Protein AF-A0A8S2S0X1-F1 (afdb_monomer)

pLDDT: mean 73.56, std 21.34, range [35.31, 95.69]

Solvent-accessible surface area (backbone atoms only — not comparable to full-atom values): 6949 Å² total; per-residue (Å²): 121,72,65,62,57,53,51,51,52,52,53,41,51,53,32,49,55,52,33,57,49,34,53,48,50,45,53,49,53,54,52,55,49,53,56,51,49,54,54,48,53,53,35,42,76,67,70,76,39,54,71,69,59,48,52,54,50,52,49,52,50,52,53,48,52,52,62,70,35,48,65,39,55,53,47,38,56,53,28,52,53,50,42,52,52,51,58,70,71,45,75,90,78,74,86,76,96,67,80,88,70,84,59,71,71,66,66,62,55,62,73,72,68,78,84,86,80,136

Sequence (118 aa):
VRQTSLLNNRQYISAKEGLEFAETAIRTTKSSYASQLNKLDNSFSTNKLSQEDYDKQTFRLKHQLEIDCAPWDLYVKKLSRLIEQYSSKSEPQQNNKRTFNQSSSMKKLRKYQVCIAY

Secondary structure (DSSP, 8-state):
-HHHHHHHHHHHHHHHHHHHHHHHHHHHHHHHHHHHHHHHHHHHHTTSS-HHHHHHHHHHHHHHHHHHHHHHHHHHHHHHHHHHHHHHHS-------------THHHHHGGG--S---

Organism: NCBI:txid392030

Nearest PDB structures (foldseek):
  4r61-assembly1_A  TM=5.905E-01  e=1.842E+00  Human immunodeficiency virus 1
  7ung-assembly1_B9  TM=5.412E-01  e=6.399E+00  Homo sapiens

Radius of gyration: 21.14 Å; Cα contacts (8 Å, |Δi|>4): 45; chains: 1; bounding box: 42×29×59 Å

Foldseek 3Di:
DVVVLVVLVVLLVVLVVLLVVLVVQLVVLVVVLVVVLVVLVVCVVVVVDDPVRSVVVNVVSVVVSCVSSVVSVVSNVVSVVSNVVSVVPDDPPDDDPDDDPPPPPVVVVVVVPPDPDD

Mean predicted aligned error: 12.74 Å

Structure (mmCIF, N/CA/C/O backbone):
data_AF-A0A8S2S0X1-F1
#
_entry.id   AF-A0A8S2S0X1-F1
#
loop_
_atom_site.group_PDB
_atom_site.id
_atom_site.type_symbol
_atom_site.label_atom_id
_atom_site.label_alt_id
_atom_site.label_comp_id
_atom_site.label_asym_id
_atom_site.label_entity_id
_atom_site.label_seq_id
_atom_site.pdbx_PDB_ins_code
_atom_site.Cartn_x
_atom_site.Cartn_y
_atom_site.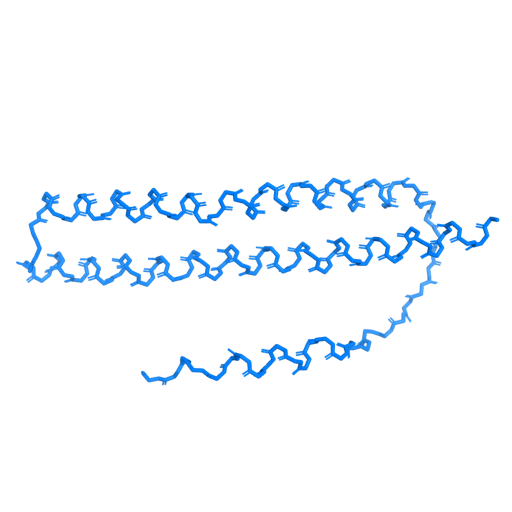Cartn_z
_atom_site.occupancy
_atom_site.B_iso_or_equiv
_atom_site.auth_seq_id
_atom_site.auth_comp_id
_atom_site.auth_asym_id
_atom_site.auth_atom_id
_atom_site.pdbx_PDB_model_num
ATOM 1 N N . VAL A 1 1 ? 25.782 -0.100 -34.803 1.00 50.81 1 VAL A N 1
ATOM 2 C CA . VAL A 1 1 ? 24.355 -0.521 -34.795 1.00 50.81 1 VAL A CA 1
ATOM 3 C C . VAL A 1 1 ? 24.042 -1.667 -33.812 1.00 50.81 1 VAL A C 1
ATOM 5 O O . VAL A 1 1 ? 22.993 -1.624 -33.194 1.00 50.81 1 VAL A O 1
ATOM 8 N N . ARG A 1 2 ? 24.922 -2.661 -33.571 1.00 48.84 2 ARG A N 1
ATOM 9 C CA . ARG A 1 2 ? 24.652 -3.764 -32.604 1.00 48.84 2 ARG A CA 1
ATOM 10 C C . ARG A 1 2 ? 24.781 -3.412 -31.106 1.00 48.84 2 ARG A C 1
ATOM 12 O O . ARG A 1 2 ? 24.189 -4.087 -30.276 1.00 48.84 2 ARG A O 1
ATOM 19 N N . GLN A 1 3 ? 25.550 -2.384 -30.736 1.00 50.16 3 GLN A N 1
ATOM 20 C CA . GLN A 1 3 ? 25.721 -2.000 -29.322 1.00 50.16 3 GLN A CA 1
ATOM 21 C C . GLN A 1 3 ? 24.484 -1.298 -28.739 1.00 50.16 3 GLN A C 1
ATOM 23 O O . GLN A 1 3 ? 24.148 -1.516 -27.578 1.00 50.16 3 GLN A O 1
ATOM 28 N N . THR A 1 4 ? 23.772 -0.512 -29.549 1.00 54.56 4 THR A N 1
ATOM 29 C CA . THR A 1 4 ? 22.565 0.213 -29.130 1.00 54.56 4 THR A CA 1
ATOM 30 C C . THR A 1 4 ? 21.388 -0.728 -28.861 1.00 54.56 4 THR A C 1
ATOM 32 O O . THR A 1 4 ? 20.664 -0.526 -27.892 1.00 54.56 4 THR A O 1
ATOM 35 N N . SER A 1 5 ? 21.231 -1.809 -29.635 1.00 59.38 5 SER A N 1
ATOM 36 C CA . SER A 1 5 ? 20.171 -2.801 -29.397 1.00 59.38 5 SER A CA 1
ATOM 37 C C . SER A 1 5 ? 20.385 -3.613 -28.112 1.00 59.38 5 SER A C 1
ATOM 39 O O . SER A 1 5 ? 19.427 -3.896 -27.395 1.00 59.38 5 SER A O 1
ATOM 41 N N . LEU A 1 6 ? 21.636 -3.943 -27.768 1.00 58.44 6 LEU A N 1
ATOM 42 C CA . LEU A 1 6 ? 21.974 -4.648 -26.525 1.00 58.44 6 LEU A CA 1
ATOM 43 C C . LEU A 1 6 ? 21.785 -3.776 -25.277 1.00 58.44 6 LEU A C 1
ATOM 45 O O . LEU A 1 6 ? 21.319 -4.275 -24.251 1.00 58.44 6 LEU A O 1
ATOM 49 N N . LEU A 1 7 ? 22.120 -2.485 -25.363 1.00 59.00 7 LEU A N 1
ATOM 50 C CA . LEU A 1 7 ? 21.872 -1.512 -24.294 1.00 59.00 7 LEU A CA 1
ATOM 51 C C . LEU A 1 7 ? 20.369 -1.344 -24.032 1.00 59.00 7 LEU A C 1
ATOM 53 O O . LEU A 1 7 ? 19.946 -1.463 -22.883 1.00 59.00 7 LEU A O 1
ATOM 57 N N . ASN A 1 8 ? 19.563 -1.199 -25.090 1.00 65.88 8 ASN A N 1
ATOM 58 C CA . ASN A 1 8 ? 18.105 -1.098 -24.980 1.00 65.88 8 ASN A CA 1
ATOM 59 C C . ASN A 1 8 ? 17.481 -2.363 -24.367 1.00 65.88 8 ASN A C 1
ATOM 61 O O . ASN A 1 8 ? 16.611 -2.267 -23.505 1.00 65.88 8 ASN A O 1
ATOM 65 N N . ASN A 1 9 ? 17.962 -3.554 -24.744 1.00 71.31 9 ASN A N 1
ATOM 66 C CA . ASN A 1 9 ? 17.476 -4.811 -24.167 1.00 71.31 9 ASN A CA 1
ATOM 67 C C . ASN A 1 9 ? 17.806 -4.943 -22.673 1.00 71.31 9 ASN A C 1
ATOM 69 O O . ASN A 1 9 ? 16.969 -5.398 -21.896 1.00 71.31 9 ASN A O 1
ATOM 73 N N . ARG A 1 10 ? 19.005 -4.525 -22.244 1.00 72.56 10 ARG A N 1
ATOM 74 C CA . ARG A 1 10 ? 19.362 -4.517 -20.815 1.00 72.56 10 ARG A CA 1
ATOM 75 C C . ARG A 1 10 ? 18.496 -3.538 -20.025 1.00 72.56 10 ARG A C 1
ATOM 77 O O . ARG A 1 10 ? 17.997 -3.904 -18.969 1.00 72.56 10 ARG A O 1
ATOM 84 N N . GLN A 1 11 ? 18.275 -2.335 -20.553 1.00 76.06 11 GLN A N 1
ATOM 85 C CA . GLN A 1 11 ? 17.422 -1.327 -19.914 1.00 76.06 11 GLN A CA 1
ATOM 86 C C . GLN A 1 11 ? 15.960 -1.783 -19.814 1.00 76.06 11 GLN A C 1
ATOM 88 O O . GLN A 1 11 ? 15.330 -1.568 -18.781 1.00 76.06 11 GLN A O 1
ATOM 93 N N . TYR A 1 12 ? 15.441 -2.467 -20.837 1.00 74.75 12 TYR A N 1
ATOM 94 C CA . TYR A 1 12 ? 14.105 -3.066 -20.818 1.00 74.75 12 TYR A CA 1
ATOM 95 C C . TYR A 1 12 ? 13.956 -4.142 -19.734 1.00 74.75 12 TYR A C 1
ATOM 97 O O . TYR A 1 12 ? 12.985 -4.122 -18.979 1.00 74.75 12 TYR A O 1
ATOM 105 N N . ILE A 1 13 ? 14.926 -5.059 -19.627 1.00 76.88 13 ILE A N 1
ATOM 106 C CA . ILE A 1 13 ? 14.919 -6.112 -18.600 1.00 76.88 13 IL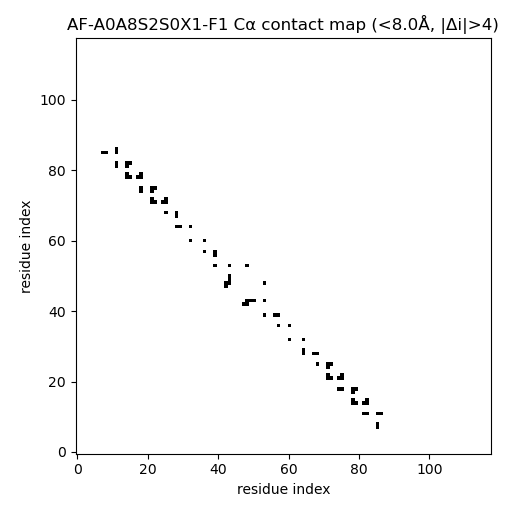E A CA 1
ATOM 107 C C . ILE A 1 13 ? 14.985 -5.489 -17.202 1.00 76.88 13 ILE A C 1
ATOM 109 O O . ILE A 1 13 ? 14.149 -5.805 -16.362 1.00 76.88 13 ILE A O 1
ATOM 113 N N . SER A 1 14 ? 15.902 -4.546 -16.970 1.00 82.12 14 SER A N 1
ATOM 114 C CA . SER A 1 14 ? 16.009 -3.864 -15.675 1.00 82.12 14 SER A CA 1
ATOM 115 C C . SER A 1 14 ? 14.748 -3.072 -15.316 1.00 82.12 14 SER A C 1
ATOM 117 O O . SER A 1 14 ? 14.366 -3.031 -14.149 1.00 82.12 14 SER A O 1
ATOM 119 N N . ALA A 1 15 ? 14.066 -2.471 -16.298 1.00 76.81 15 ALA A N 1
ATOM 120 C CA . ALA A 1 15 ? 12.800 -1.784 -16.057 1.00 76.81 15 ALA A CA 1
ATOM 121 C C . ALA A 1 15 ? 11.675 -2.758 -15.666 1.00 76.81 15 ALA A C 1
ATOM 123 O O . ALA A 1 15 ? 10.884 -2.437 -14.782 1.00 76.81 15 ALA A O 1
ATOM 124 N N . LYS A 1 16 ? 11.625 -3.952 -16.272 1.00 83.38 16 LYS A N 1
ATOM 125 C CA . LYS A 1 16 ? 10.685 -5.015 -15.882 1.00 83.38 16 LYS A CA 1
ATOM 126 C C . LYS A 1 16 ? 10.945 -5.542 -14.475 1.00 83.38 16 LYS A C 1
ATOM 128 O O . LYS A 1 16 ? 10.014 -5.616 -13.683 1.00 83.38 16 LYS A O 1
ATOM 133 N N . GLU A 1 17 ? 12.197 -5.847 -14.148 1.00 85.50 17 GLU A N 1
ATOM 134 C CA . GLU A 1 17 ? 12.572 -6.308 -12.805 1.00 85.50 17 GLU A CA 1
ATOM 135 C C . GLU A 1 17 ? 12.234 -5.251 -11.739 1.00 85.50 17 GLU A C 1
ATOM 137 O O . GLU A 1 17 ? 11.699 -5.575 -10.678 1.00 85.50 17 GLU A O 1
ATOM 142 N N . GLY A 1 18 ? 12.483 -3.970 -12.035 1.00 81.44 18 GLY A N 1
ATOM 143 C CA . GLY A 1 18 ? 12.090 -2.866 -11.160 1.00 81.44 18 GLY A CA 1
ATOM 144 C C . GLY A 1 18 ? 10.573 -2.743 -10.982 1.00 81.44 18 GLY A C 1
ATOM 145 O O . GLY A 1 18 ? 10.118 -2.389 -9.893 1.00 81.44 18 GLY A O 1
ATOM 146 N N . LEU A 1 19 ? 9.790 -3.048 -12.025 1.00 85.12 19 LEU A N 1
ATOM 147 C CA . LEU A 1 19 ? 8.329 -2.971 -11.994 1.00 85.12 19 LEU A CA 1
ATOM 148 C C . LEU A 1 19 ? 7.763 -4.066 -11.087 1.00 85.12 19 LEU A C 1
ATOM 150 O O . LEU A 1 19 ? 7.015 -3.760 -10.162 1.00 85.12 19 LEU A O 1
ATOM 154 N N . GLU A 1 20 ? 8.198 -5.312 -11.285 1.00 89.00 20 GLU A N 1
ATOM 155 C CA . GLU A 1 20 ? 7.802 -6.454 -10.448 1.00 89.00 20 GLU A CA 1
ATOM 156 C C . GLU A 1 20 ? 8.161 -6.233 -8.970 1.00 89.00 20 GLU A C 1
ATOM 158 O O . GLU A 1 20 ? 7.394 -6.574 -8.061 1.00 89.00 20 GLU A O 1
ATOM 163 N N . PHE A 1 21 ? 9.324 -5.625 -8.713 1.00 90.12 21 PHE A N 1
ATOM 164 C CA . PHE A 1 21 ? 9.744 -5.265 -7.363 1.00 90.12 21 PHE A CA 1
ATOM 165 C C . PHE A 1 21 ? 8.815 -4.220 -6.733 1.00 90.12 21 PHE A C 1
ATOM 167 O O . PHE A 1 21 ? 8.359 -4.405 -5.604 1.00 90.12 21 PHE A O 1
ATOM 174 N N . ALA A 1 22 ? 8.498 -3.148 -7.461 1.00 85.00 22 ALA A N 1
ATOM 175 C CA . ALA A 1 22 ? 7.624 -2.084 -6.975 1.00 85.00 22 ALA A CA 1
ATOM 176 C C . ALA A 1 22 ? 6.200 -2.587 -6.691 1.00 85.00 22 ALA A C 1
ATOM 178 O O . ALA A 1 22 ? 5.629 -2.288 -5.642 1.00 85.00 22 ALA A O 1
ATOM 179 N N . GLU A 1 23 ? 5.648 -3.415 -7.579 1.00 88.00 23 GLU A N 1
ATOM 180 C CA . GLU A 1 23 ? 4.348 -4.062 -7.382 1.00 88.00 23 GLU A CA 1
ATOM 181 C C . GLU A 1 23 ? 4.351 -4.978 -6.152 1.00 88.00 23 GLU A C 1
ATOM 183 O O . GLU A 1 23 ? 3.403 -4.984 -5.362 1.00 88.00 23 GLU A O 1
ATOM 188 N N . THR A 1 24 ? 5.444 -5.718 -5.942 1.00 92.25 24 THR A N 1
ATOM 189 C CA . THR A 1 24 ? 5.616 -6.565 -4.756 1.00 92.25 24 THR A CA 1
ATOM 190 C C . THR A 1 24 ? 5.689 -5.737 -3.475 1.00 92.25 24 THR A C 1
ATOM 192 O O . THR A 1 24 ? 5.076 -6.122 -2.474 1.00 92.25 24 THR A O 1
ATOM 195 N N . ALA A 1 25 ? 6.385 -4.598 -3.495 1.00 87.50 25 ALA A N 1
ATOM 196 C CA . ALA A 1 25 ? 6.444 -3.676 -2.365 1.00 87.50 25 ALA A CA 1
ATOM 197 C C . ALA A 1 25 ? 5.040 -3.156 -2.015 1.00 87.50 25 ALA A C 1
ATOM 199 O O . ALA A 1 25 ? 4.595 -3.333 -0.883 1.00 87.50 25 ALA A O 1
ATOM 200 N N . ILE A 1 26 ? 4.289 -2.650 -3.002 1.00 85.75 26 ILE A N 1
ATOM 201 C CA . ILE A 1 26 ? 2.904 -2.180 -2.816 1.00 85.75 26 ILE A CA 1
ATOM 202 C C . ILE A 1 26 ? 2.018 -3.286 -2.238 1.00 85.75 26 ILE A C 1
ATOM 204 O O . ILE A 1 26 ? 1.290 -3.059 -1.269 1.00 85.75 26 ILE A O 1
ATOM 208 N N . ARG A 1 27 ? 2.076 -4.496 -2.808 1.00 90.94 27 ARG A N 1
ATOM 209 C CA . ARG A 1 27 ? 1.279 -5.639 -2.338 1.00 90.94 27 ARG A CA 1
ATOM 210 C C . ARG A 1 27 ? 1.588 -5.977 -0.882 1.00 90.94 27 ARG A C 1
ATOM 212 O O . ARG A 1 27 ? 0.671 -6.224 -0.103 1.00 90.94 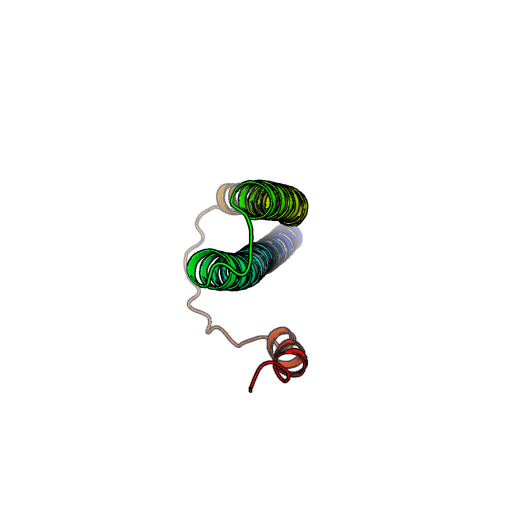27 ARG A O 1
ATOM 219 N N . THR A 1 28 ? 2.866 -5.978 -0.515 1.00 91.38 28 THR A N 1
ATOM 220 C CA . THR A 1 28 ? 3.312 -6.296 0.848 1.00 91.38 28 THR A CA 1
ATOM 221 C C . THR A 1 28 ? 2.838 -5.236 1.839 1.00 91.38 28 THR A C 1
ATOM 223 O O . THR A 1 28 ? 2.262 -5.583 2.870 1.00 91.38 28 THR A O 1
ATOM 226 N N . THR A 1 29 ? 2.980 -3.952 1.499 1.00 87.06 29 THR A N 1
ATOM 227 C CA . THR A 1 29 ? 2.485 -2.840 2.322 1.00 87.06 29 THR A CA 1
ATOM 228 C C . THR A 1 29 ? 0.972 -2.936 2.532 1.00 87.06 29 THR A C 1
ATOM 230 O O . THR A 1 29 ? 0.507 -2.911 3.672 1.00 87.06 29 THR A O 1
ATOM 233 N N . LYS A 1 30 ? 0.197 -3.159 1.459 1.00 88.31 30 LYS A N 1
ATOM 234 C CA . LYS A 1 30 ? -1.263 -3.354 1.538 1.00 88.31 30 LYS A CA 1
ATOM 235 C C . LYS A 1 30 ? -1.651 -4.554 2.408 1.00 88.31 30 LYS A C 1
ATOM 237 O O . LYS A 1 30 ? -2.604 -4.469 3.176 1.00 88.31 30 LYS A O 1
ATOM 242 N N . SER A 1 31 ? -0.907 -5.657 2.329 1.00 92.62 31 SER A N 1
ATOM 243 C CA . SER A 1 31 ? -1.163 -6.847 3.153 1.00 92.62 31 SER A CA 1
ATOM 244 C C . SER A 1 31 ? -0.871 -6.616 4.640 1.00 92.62 31 SER A C 1
ATOM 246 O O . SER A 1 31 ? -1.612 -7.109 5.495 1.00 92.62 31 SER A O 1
ATOM 248 N N . SER A 1 32 ? 0.193 -5.872 4.958 1.00 91.19 32 SER A N 1
ATOM 249 C CA . SER A 1 32 ? 0.507 -5.476 6.336 1.00 91.19 32 SER A CA 1
ATOM 250 C C . SER A 1 32 ? -0.598 -4.586 6.906 1.00 91.19 32 SER A C 1
ATOM 252 O O . SER A 1 32 ? -1.093 -4.831 8.006 1.00 91.19 32 SER A O 1
ATOM 254 N N . TYR A 1 33 ? -1.055 -3.613 6.117 1.00 89.62 33 TYR A N 1
ATOM 255 C CA . TYR A 1 33 ? -2.177 -2.749 6.468 1.00 89.62 33 TYR A CA 1
ATOM 256 C C . TYR A 1 33 ? -3.463 -3.539 6.737 1.00 89.62 33 TYR A C 1
ATOM 258 O O . TYR A 1 33 ? -4.087 -3.355 7.778 1.00 89.62 33 TYR A O 1
ATOM 266 N N . ALA A 1 34 ? -3.839 -4.461 5.844 1.00 92.38 34 ALA A N 1
ATOM 267 C CA . ALA A 1 34 ? -5.044 -5.274 6.013 1.00 92.38 34 ALA A CA 1
ATOM 268 C C . ALA A 1 34 ? -5.005 -6.086 7.319 1.00 92.38 34 ALA A C 1
ATOM 270 O O . ALA A 1 34 ? -6.000 -6.182 8.033 1.00 92.38 34 ALA A O 1
ATOM 271 N N . SER A 1 35 ? -3.829 -6.606 7.683 1.00 93.88 35 SER A N 1
ATOM 272 C CA . SER A 1 35 ? -3.629 -7.290 8.966 1.00 93.88 35 SER A CA 1
ATOM 273 C C . SER A 1 35 ? -3.830 -6.364 10.170 1.00 93.88 35 SER A C 1
ATOM 275 O O . SER A 1 35 ? -4.352 -6.801 11.194 1.00 93.88 35 SER A O 1
ATOM 277 N N . GLN A 1 36 ? -3.410 -5.100 10.077 1.00 92.81 36 GLN A N 1
ATOM 278 C CA . GLN A 1 36 ? -3.608 -4.110 11.141 1.00 92.81 36 GLN A CA 1
ATOM 279 C C . GLN A 1 36 ? -5.079 -3.707 11.266 1.00 92.81 36 GLN A C 1
ATOM 281 O O . GLN A 1 36 ? -5.588 -3.648 12.383 1.00 92.81 36 GLN A O 1
ATOM 286 N N . LEU A 1 37 ? -5.773 -3.522 10.141 1.00 93.56 37 LEU A N 1
ATOM 287 C CA . LEU A 1 37 ? -7.202 -3.220 10.129 1.00 93.56 37 LEU A CA 1
ATOM 288 C C . LEU A 1 37 ? -8.012 -4.355 10.771 1.00 93.56 37 LEU A C 1
ATOM 290 O O . LEU A 1 37 ? -8.757 -4.108 11.708 1.00 93.56 37 LEU A O 1
ATOM 294 N N . ASN A 1 38 ? -7.735 -5.613 10.413 1.00 93.62 38 ASN A N 1
ATOM 295 C CA . ASN A 1 38 ? -8.379 -6.771 11.047 1.00 93.62 38 ASN A CA 1
ATOM 296 C C . ASN A 1 38 ? -8.181 -6.807 12.576 1.00 93.62 38 ASN A C 1
ATOM 298 O O . ASN A 1 38 ? -9.049 -7.269 13.316 1.00 93.62 38 ASN A O 1
ATOM 302 N N . LYS A 1 39 ? -7.030 -6.353 13.089 1.00 93.94 39 LYS A N 1
ATOM 303 C CA . LYS A 1 39 ? -6.794 -6.264 14.543 1.00 93.94 39 LYS A CA 1
ATOM 304 C C . LYS A 1 39 ? -7.629 -5.156 15.190 1.00 93.94 39 LYS A C 1
ATOM 306 O O . LYS A 1 39 ? -8.115 -5.350 16.308 1.00 93.94 39 LYS A O 1
ATOM 311 N N . LEU A 1 40 ? -7.804 -4.025 14.505 1.00 93.31 40 LEU A N 1
ATOM 312 C CA . LEU A 1 40 ? -8.688 -2.949 14.958 1.00 93.31 40 LEU A CA 1
ATOM 313 C C . LEU A 1 40 ? -10.146 -3.395 14.959 1.00 93.31 40 LEU A C 1
ATOM 315 O O . LEU A 1 40 ? -10.805 -3.234 15.982 1.00 93.31 40 LEU A O 1
ATOM 319 N N . ASP A 1 41 ? -10.608 -4.036 13.886 1.00 92.69 41 ASP A N 1
ATOM 320 C CA . ASP A 1 41 ? -11.980 -4.539 13.756 1.00 92.69 41 ASP A CA 1
ATOM 321 C C . ASP A 1 41 ? -12.323 -5.514 14.885 1.00 92.69 41 ASP A C 1
ATOM 323 O O . ASP A 1 41 ? -13.381 -5.419 15.508 1.00 92.69 41 ASP A O 1
ATOM 327 N N . ASN A 1 42 ? -11.394 -6.414 15.219 1.00 94.56 42 ASN A N 1
ATOM 328 C CA . ASN A 1 42 ? -11.542 -7.326 16.353 1.00 94.56 42 ASN A CA 1
ATOM 329 C C . ASN A 1 42 ? -11.592 -6.586 17.701 1.00 94.56 42 ASN A C 1
ATOM 331 O O . ASN A 1 42 ? -12.359 -6.953 18.592 1.00 94.56 42 ASN A O 1
ATOM 335 N N . SER A 1 43 ? -10.781 -5.542 17.876 1.00 93.56 43 SER A N 1
ATOM 336 C CA . SER A 1 43 ? -10.757 -4.751 19.116 1.00 93.56 43 SER A CA 1
ATOM 337 C C . SER A 1 43 ? -12.041 -3.937 19.293 1.00 93.56 43 SER A C 1
ATOM 339 O O . SER A 1 43 ? -12.579 -3.863 20.396 1.00 93.56 43 SER A O 1
ATOM 341 N N . PHE A 1 44 ? -12.568 -3.389 18.199 1.00 92.12 44 PHE A N 1
ATOM 342 C CA . PHE A 1 44 ? -13.848 -2.694 18.172 1.00 92.12 44 PHE A CA 1
ATOM 343 C C . PHE A 1 44 ? -15.016 -3.657 18.428 1.00 92.12 44 PHE A C 1
ATOM 345 O O . PHE A 1 44 ? -15.808 -3.434 19.339 1.00 92.12 44 PHE A O 1
ATOM 352 N N . SER A 1 45 ? -15.048 -4.801 17.736 1.00 91.50 45 SER A N 1
ATOM 353 C CA . SER A 1 45 ? -16.086 -5.833 17.909 1.00 91.50 45 SER A CA 1
ATOM 354 C C . SER A 1 45 ? -16.130 -6.419 19.325 1.00 91.50 45 SER A C 1
ATOM 356 O O . SER A 1 45 ? -17.172 -6.887 19.774 1.00 91.50 45 SER A O 1
ATOM 358 N N . THR A 1 46 ? -15.006 -6.395 20.047 1.00 94.25 46 THR A N 1
ATOM 359 C CA . THR A 1 46 ? -14.915 -6.856 21.444 1.00 94.25 46 THR A CA 1
ATOM 360 C C . THR A 1 46 ? -15.161 -5.743 22.469 1.00 94.25 46 THR A C 1
ATOM 362 O O . THR A 1 46 ? -14.880 -5.942 23.650 1.00 94.25 46 THR A O 1
ATOM 365 N N . ASN A 1 47 ? -15.680 -4.582 22.041 1.00 90.00 47 ASN A N 1
ATOM 366 C CA . ASN A 1 47 ? -15.918 -3.386 22.863 1.00 90.00 47 ASN A CA 1
ATOM 367 C C . ASN A 1 47 ? -14.676 -2.897 23.635 1.00 90.00 47 ASN A C 1
ATOM 369 O O . ASN A 1 47 ? -14.794 -2.191 24.635 1.00 90.00 47 ASN A O 1
ATOM 373 N N . LYS A 1 48 ? -13.466 -3.255 23.181 1.00 89.56 48 LYS A N 1
ATOM 374 C CA . LYS A 1 48 ? -12.197 -2.774 23.758 1.00 89.56 48 LYS A CA 1
ATOM 375 C C . LYS A 1 48 ? -11.791 -1.407 23.217 1.00 89.56 48 LYS A C 1
ATOM 377 O O . LYS A 1 48 ? -10.826 -0.823 23.701 1.00 89.56 48 LYS A O 1
ATOM 382 N N . LEU A 1 49 ? -12.489 -0.931 22.192 1.00 91.00 49 LEU A N 1
ATOM 383 C CA . LEU A 1 49 ? -12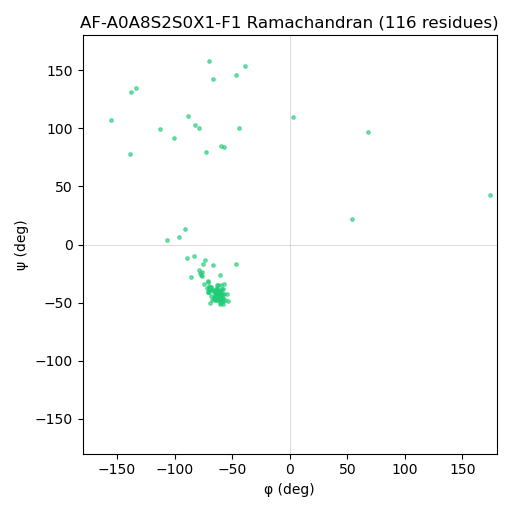.209 0.315 21.507 1.00 91.00 49 LEU A CA 1
ATOM 384 C C . LEU A 1 49 ? -13.511 1.095 21.331 1.00 91.00 49 LEU A C 1
ATOM 386 O O . LEU A 1 49 ? -14.526 0.518 20.944 1.00 91.00 49 LEU A O 1
ATOM 390 N N . SER A 1 50 ? -13.478 2.395 21.614 1.00 95.06 50 SER A N 1
ATOM 391 C CA . SER A 1 50 ? -14.606 3.279 21.325 1.00 95.06 50 SER A CA 1
ATOM 392 C C . SER A 1 50 ? -14.749 3.486 19.810 1.00 95.06 50 SER A C 1
ATOM 394 O O . SER A 1 50 ? -13.779 3.339 19.063 1.00 95.06 50 SER A O 1
ATOM 396 N N . GLN A 1 51 ? -15.945 3.867 19.351 1.00 92.31 51 GLN A N 1
ATOM 397 C CA . GLN A 1 51 ? -16.176 4.237 17.947 1.00 92.31 51 GLN A CA 1
ATOM 398 C C . GLN A 1 51 ? -15.246 5.377 17.507 1.00 92.31 51 GLN A C 1
ATOM 400 O O . GLN A 1 51 ? -14.649 5.320 16.436 1.00 92.31 51 GLN A O 1
ATOM 405 N N . GLU A 1 52 ? -15.070 6.391 18.357 1.00 95.44 52 GLU A N 1
ATOM 406 C CA . GLU A 1 52 ? -14.233 7.548 18.038 1.00 95.44 52 GLU A CA 1
ATOM 407 C C . GLU A 1 52 ? -12.755 7.159 17.870 1.00 95.44 52 GLU A C 1
ATOM 409 O O . GLU A 1 52 ? -12.083 7.613 16.940 1.00 95.44 52 GLU A O 1
ATOM 414 N N . ASP A 1 53 ? -12.242 6.286 18.741 1.00 95.44 53 ASP A N 1
ATOM 415 C CA . ASP A 1 53 ? -10.867 5.792 18.643 1.00 95.44 53 ASP A CA 1
ATOM 416 C C . ASP A 1 53 ? -10.676 4.859 17.446 1.00 95.44 53 ASP A C 1
ATOM 418 O O . ASP A 1 53 ? -9.617 4.884 16.812 1.00 95.44 53 ASP A O 1
ATOM 422 N N . TYR A 1 54 ? -11.692 4.057 17.120 1.00 93.75 54 TYR A N 1
ATOM 423 C CA . TYR A 1 54 ? -11.711 3.217 15.926 1.00 93.75 54 TYR A CA 1
ATOM 424 C C . TYR A 1 54 ? -11.611 4.060 14.650 1.00 93.75 54 TYR A C 1
ATOM 426 O O . TYR A 1 54 ? -10.732 3.817 13.817 1.00 93.75 54 TYR A O 1
ATOM 434 N N . ASP A 1 55 ? -12.435 5.100 14.527 1.00 94.31 55 ASP A N 1
ATOM 435 C CA . ASP A 1 55 ? -12.450 5.980 13.357 1.00 94.31 55 ASP A CA 1
ATOM 436 C C . ASP A 1 55 ? -11.121 6.736 13.211 1.00 94.31 55 ASP A C 1
ATOM 438 O O . ASP A 1 55 ? -10.534 6.785 12.123 1.00 94.31 55 ASP A O 1
ATOM 442 N N . LYS A 1 56 ? -10.575 7.254 14.322 1.00 95.69 56 LYS A N 1
ATOM 443 C CA . LYS A 1 56 ? -9.259 7.915 14.348 1.00 95.69 56 LYS A CA 1
ATOM 444 C C . LYS A 1 56 ? -8.136 6.982 13.900 1.00 95.69 56 LYS A C 1
ATOM 446 O O . LYS A 1 56 ? -7.277 7.393 13.115 1.00 95.69 56 LYS A O 1
ATOM 451 N N . GLN A 1 57 ? -8.103 5.747 14.399 1.00 94.75 57 GLN A N 1
ATOM 452 C CA . GLN A 1 57 ? -7.052 4.789 14.048 1.00 94.75 57 GLN A CA 1
ATOM 453 C C . GLN A 1 57 ? -7.177 4.309 12.603 1.00 94.75 57 GLN A C 1
ATOM 455 O O . GLN A 1 57 ? -6.173 4.271 11.891 1.00 94.75 57 GLN A O 1
ATOM 460 N N . THR A 1 58 ? -8.397 4.049 12.134 1.00 94.00 58 THR A N 1
ATOM 461 C CA . THR A 1 58 ? -8.667 3.672 10.741 1.00 94.00 58 THR A CA 1
ATOM 462 C C . THR A 1 58 ? -8.249 4.779 9.773 1.00 94.00 58 THR A C 1
ATOM 464 O O . THR A 1 58 ? -7.576 4.508 8.774 1.00 94.00 58 THR A O 1
ATOM 467 N N . PHE A 1 59 ? -8.559 6.041 10.095 1.00 94.25 59 PHE A N 1
ATOM 468 C CA . PHE A 1 59 ? -8.122 7.197 9.312 1.00 94.25 59 PHE A CA 1
ATOM 469 C C . PHE A 1 59 ? -6.593 7.297 9.237 1.00 94.25 59 PHE A C 1
ATOM 471 O O . PHE A 1 59 ? -6.033 7.402 8.144 1.00 94.25 59 PHE A O 1
ATOM 478 N N . ARG A 1 60 ? -5.905 7.217 10.386 1.00 93.94 60 ARG A N 1
ATOM 479 C CA . ARG A 1 60 ? -4.434 7.277 10.452 1.00 93.94 60 ARG A CA 1
ATOM 480 C C . ARG A 1 60 ? -3.787 6.171 9.641 1.00 93.94 60 ARG A C 1
ATOM 482 O O . ARG A 1 60 ? -2.869 6.440 8.872 1.00 93.94 60 ARG A O 1
ATOM 489 N N . LEU A 1 61 ? -4.286 4.948 9.792 1.00 93.12 61 LEU A N 1
ATOM 490 C CA . LEU A 1 61 ? -3.810 3.821 9.015 1.00 93.12 61 LEU A CA 1
ATOM 491 C C . LEU A 1 61 ? -3.977 4.117 7.523 1.00 93.12 61 LEU A C 1
ATOM 493 O O . LEU A 1 61 ? -3.036 3.910 6.758 1.00 93.12 61 LEU A O 1
ATOM 497 N N . LYS A 1 62 ? -5.173 4.532 7.075 1.00 91.38 62 LYS A N 1
ATOM 498 C CA . LYS A 1 62 ? -5.448 4.733 5.642 1.00 91.38 62 LYS A CA 1
ATOM 499 C C . LYS A 1 62 ? -4.513 5.787 5.051 1.00 91.38 62 LYS A C 1
ATOM 501 O O . LYS A 1 62 ? -3.932 5.574 3.992 1.00 91.38 62 LYS A O 1
ATOM 506 N N . HIS A 1 63 ? -4.323 6.881 5.779 1.00 91.94 63 HIS A N 1
ATOM 507 C CA . HIS A 1 63 ? -3.403 7.942 5.397 1.00 91.94 63 HIS A CA 1
ATOM 508 C C . HIS A 1 63 ? -1.945 7.453 5.337 1.00 91.94 63 HIS A C 1
ATOM 510 O O . HIS A 1 63 ? -1.219 7.775 4.400 1.00 91.94 63 HIS A O 1
ATOM 516 N N . GLN A 1 64 ? -1.519 6.624 6.296 1.00 92.00 64 GLN A N 1
ATOM 517 C CA . GLN A 1 64 ? -0.187 6.018 6.281 1.00 92.00 64 GLN A CA 1
ATOM 518 C C . GLN A 1 64 ? 0.010 5.115 5.057 1.00 92.00 64 GLN A C 1
ATOM 520 O O . GLN A 1 64 ? 1.042 5.200 4.398 1.00 92.00 64 GLN A O 1
ATOM 525 N N . LEU A 1 65 ? -0.990 4.298 4.709 1.00 91.00 65 LEU A N 1
ATOM 526 C CA . LEU A 1 65 ? -0.938 3.445 3.520 1.00 91.00 65 LEU A CA 1
ATOM 527 C C . LEU A 1 65 ? -0.757 4.267 2.237 1.00 91.00 65 LEU A C 1
ATOM 529 O O . LEU A 1 65 ? 0.029 3.886 1.372 1.00 91.00 65 LEU A O 1
ATOM 533 N N . GLU A 1 66 ? -1.470 5.387 2.112 1.00 88.88 66 GLU A N 1
ATOM 534 C CA . GLU A 1 66 ? -1.334 6.290 0.964 1.00 88.88 66 GLU A CA 1
ATOM 535 C C . GLU A 1 66 ? 0.081 6.881 0.878 1.00 88.88 66 GLU A C 1
ATOM 537 O O . GLU A 1 66 ? 0.681 6.863 -0.199 1.00 88.88 66 GLU A O 1
ATOM 542 N N . ILE A 1 67 ? 0.651 7.323 2.004 1.00 89.94 67 ILE A N 1
ATOM 543 C CA . ILE A 1 67 ? 2.034 7.823 2.070 1.00 89.94 67 ILE A CA 1
ATOM 544 C C . ILE A 1 67 ? 3.036 6.734 1.676 1.00 89.94 67 ILE A C 1
ATOM 546 O O . ILE A 1 67 ? 3.930 6.986 0.868 1.00 89.94 67 ILE A O 1
ATOM 550 N N . ASP A 1 68 ? 2.884 5.525 2.215 1.00 88.94 68 ASP A N 1
ATOM 551 C CA . ASP A 1 68 ? 3.838 4.435 2.007 1.00 88.94 68 ASP A CA 1
ATOM 552 C C . ASP A 1 68 ? 3.788 3.886 0.574 1.00 88.94 68 ASP A C 1
ATOM 554 O O . ASP A 1 68 ? 4.813 3.456 0.039 1.00 88.94 68 ASP A O 1
ATOM 558 N N . CYS A 1 69 ? 2.617 3.898 -0.074 1.00 88.44 69 CYS A N 1
ATOM 559 C CA . CYS A 1 69 ? 2.454 3.429 -1.453 1.00 88.44 69 CYS A CA 1
ATOM 560 C C . CYS A 1 69 ? 2.766 4.495 -2.514 1.00 88.44 69 CYS A C 1
ATOM 562 O O . CYS A 1 69 ? 3.215 4.131 -3.603 1.00 88.44 69 CYS A O 1
ATOM 564 N N . ALA A 1 70 ? 2.603 5.791 -2.222 1.00 87.12 70 ALA A N 1
ATOM 565 C CA . ALA A 1 70 ? 2.752 6.858 -3.217 1.00 87.12 70 ALA A CA 1
ATOM 566 C C . ALA A 1 70 ? 4.101 6.858 -3.979 1.00 87.12 70 ALA A C 1
ATOM 568 O O . ALA A 1 70 ? 4.086 7.011 -5.209 1.00 87.12 70 ALA A O 1
ATOM 569 N N . PRO A 1 71 ? 5.271 6.649 -3.337 1.00 87.38 71 PRO A N 1
ATOM 570 C CA . PRO A 1 71 ? 6.547 6.573 -4.048 1.00 87.38 71 PRO A CA 1
ATOM 571 C C . PRO A 1 71 ? 6.604 5.399 -5.029 1.00 87.38 71 PRO A C 1
ATOM 573 O O . PRO A 1 71 ? 7.114 5.542 -6.143 1.00 87.38 71 PRO A O 1
ATOM 576 N N . TRP A 1 72 ? 6.049 4.249 -4.636 1.00 85.69 72 TRP A N 1
ATOM 577 C CA . TRP A 1 72 ? 6.016 3.050 -5.466 1.00 85.69 72 TRP A CA 1
ATOM 578 C C . TRP A 1 72 ? 5.052 3.205 -6.637 1.00 85.69 72 TRP A C 1
ATOM 580 O O . TRP A 1 72 ? 5.418 2.857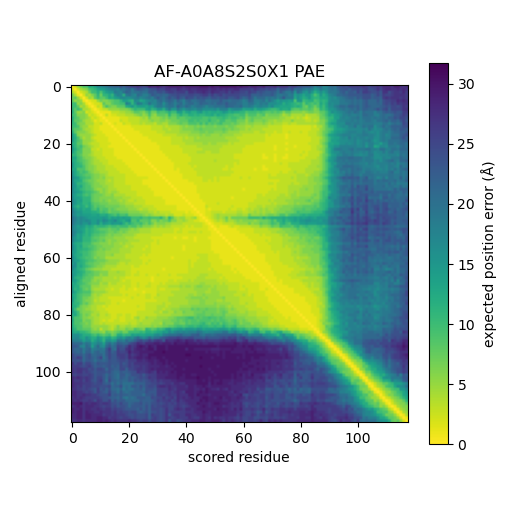 -7.753 1.00 85.69 72 TRP A O 1
ATOM 590 N N . ASP A 1 73 ? 3.880 3.809 -6.431 1.00 82.56 73 ASP A N 1
ATOM 591 C CA . ASP A 1 73 ? 2.923 4.086 -7.508 1.00 82.56 73 ASP A CA 1
ATOM 592 C C . ASP A 1 73 ? 3.515 5.032 -8.567 1.00 82.56 73 ASP A C 1
ATOM 594 O O . ASP A 1 73 ? 3.347 4.835 -9.776 1.00 82.56 73 ASP A O 1
ATOM 598 N N . LEU A 1 74 ? 4.265 6.053 -8.136 1.00 85.69 74 LEU A N 1
ATOM 599 C CA . LEU A 1 74 ? 5.012 6.930 -9.045 1.00 85.69 74 LEU A CA 1
ATOM 600 C C . LEU A 1 74 ? 6.107 6.168 -9.798 1.00 85.69 74 LEU A C 1
ATOM 602 O O . LEU A 1 74 ? 6.321 6.408 -10.991 1.00 85.69 74 LEU A O 1
ATOM 606 N N . TYR A 1 75 ? 6.801 5.258 -9.118 1.00 84.50 75 TYR A N 1
ATOM 607 C CA . TYR A 1 75 ? 7.859 4.451 -9.713 1.00 84.50 75 TYR A CA 1
ATOM 608 C C . TYR A 1 75 ? 7.309 3.452 -10.744 1.00 84.50 75 TYR A C 1
ATOM 610 O O . TYR A 1 75 ? 7.805 3.416 -11.870 1.00 84.50 75 TYR A O 1
ATOM 618 N N . VAL A 1 76 ? 6.211 2.758 -10.429 1.00 85.75 76 VAL A N 1
ATOM 619 C CA . VAL A 1 76 ? 5.451 1.884 -11.343 1.00 85.7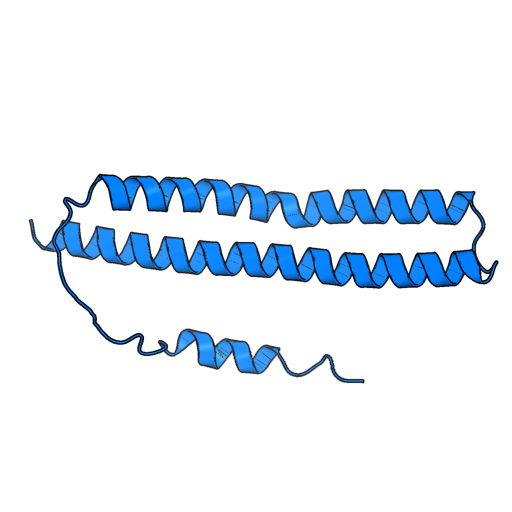5 76 VAL A CA 1
ATOM 620 C C . VAL A 1 76 ? 5.051 2.638 -12.610 1.00 85.75 76 VAL A C 1
ATOM 622 O O . VAL A 1 76 ? 5.314 2.167 -13.719 1.00 85.75 76 VAL A O 1
ATOM 625 N N . LYS A 1 77 ? 4.487 3.848 -12.479 1.00 85.25 77 LYS A N 1
ATOM 626 C CA . LYS A 1 77 ? 4.112 4.686 -13.634 1.00 85.25 77 LYS A CA 1
ATOM 627 C C . LYS A 1 77 ? 5.315 5.035 -14.512 1.00 85.25 77 LYS A C 1
ATOM 629 O O . LYS A 1 77 ? 5.211 4.990 -15.738 1.00 85.25 77 LYS A O 1
ATOM 634 N N . LYS A 1 78 ? 6.458 5.384 -13.910 1.00 85.94 78 LYS A N 1
ATOM 635 C CA . LYS A 1 78 ? 7.691 5.700 -14.653 1.00 85.94 78 LYS A CA 1
ATOM 636 C C . LYS A 1 78 ? 8.235 4.476 -15.389 1.00 85.94 78 LYS A C 1
ATOM 638 O O . LYS A 1 78 ? 8.561 4.582 -16.569 1.00 85.94 78 LYS A O 1
ATOM 643 N N . LEU A 1 79 ? 8.305 3.328 -14.719 1.00 81.56 79 LEU A N 1
ATOM 644 C CA . LEU A 1 79 ? 8.809 2.091 -15.312 1.00 81.56 79 LEU A CA 1
ATOM 645 C C . LEU A 1 79 ? 7.900 1.569 -16.424 1.00 81.56 79 LEU A C 1
ATOM 647 O O . LEU A 1 79 ? 8.404 1.192 -17.477 1.00 81.56 79 LEU A O 1
ATOM 651 N N . SER A 1 80 ? 6.581 1.642 -16.245 1.00 82.81 80 SER A N 1
ATOM 652 C CA . SER A 1 80 ? 5.610 1.253 -17.276 1.00 82.81 80 SER A CA 1
ATOM 653 C C . SER A 1 80 ? 5.811 2.055 -18.566 1.00 82.81 80 SER A C 1
ATOM 655 O O . SER A 1 80 ? 5.917 1.475 -19.644 1.00 82.81 80 SER A O 1
ATOM 657 N N . ARG A 1 81 ? 5.986 3.381 -18.454 1.00 83.81 81 ARG A N 1
ATOM 658 C CA . ARG A 1 81 ? 6.288 4.250 -19.607 1.00 83.81 81 ARG A CA 1
ATOM 659 C C . ARG A 1 81 ? 7.627 3.917 -20.261 1.00 83.81 81 ARG A C 1
ATOM 661 O O . ARG A 1 81 ? 7.739 3.959 -21.481 1.00 83.81 81 ARG A O 1
ATOM 668 N N . LEU A 1 82 ? 8.655 3.597 -19.474 1.00 80.81 82 LEU A N 1
ATOM 669 C CA . LEU A 1 82 ? 9.954 3.189 -20.018 1.00 80.81 82 LEU A CA 1
ATOM 670 C C . LEU A 1 82 ? 9.840 1.874 -20.799 1.00 80.81 82 LEU A C 1
ATOM 672 O O . LEU A 1 82 ? 10.348 1.778 -21.914 1.00 80.81 82 LEU A O 1
ATOM 676 N N . ILE A 1 83 ? 9.138 0.882 -20.252 1.00 80.88 83 ILE A N 1
ATOM 677 C CA . ILE A 1 83 ? 8.883 -0.409 -20.907 1.00 80.88 83 ILE A CA 1
ATOM 678 C C . ILE A 1 83 ? 8.127 -0.206 -22.228 1.00 80.88 83 ILE A C 1
ATOM 680 O O . ILE A 1 83 ? 8.501 -0.793 -23.247 1.00 80.88 83 ILE A O 1
ATOM 684 N N . GLU A 1 84 ? 7.109 0.655 -22.239 1.00 81.31 84 GLU A N 1
ATOM 685 C CA . GLU A 1 84 ? 6.352 1.024 -23.441 1.00 81.31 84 GLU A CA 1
ATOM 686 C C . GLU A 1 84 ? 7.248 1.682 -24.507 1.00 81.31 84 GLU A C 1
ATOM 688 O O . GLU A 1 84 ? 7.215 1.305 -25.680 1.00 81.31 84 GLU A O 1
ATOM 693 N N . GLN A 1 85 ? 8.138 2.595 -24.107 1.00 79.31 85 GLN A N 1
ATOM 694 C CA . GLN A 1 85 ? 9.083 3.233 -25.029 1.00 79.31 85 GLN A CA 1
ATOM 695 C C . GLN A 1 85 ? 10.084 2.246 -25.639 1.00 79.31 85 GLN A C 1
ATOM 697 O O . GLN A 1 85 ? 10.392 2.346 -26.827 1.00 79.31 85 GLN A O 1
ATOM 702 N N . TYR A 1 86 ? 10.609 1.305 -24.853 1.00 72.38 86 TYR A N 1
ATOM 703 C CA . TYR A 1 86 ? 11.555 0.308 -25.362 1.00 72.38 86 TYR A CA 1
ATOM 704 C C . TYR A 1 86 ? 10.873 -0.732 -26.255 1.00 72.38 86 TYR A C 1
ATOM 706 O O . TYR A 1 86 ? 11.454 -1.113 -27.266 1.00 72.38 86 TYR A O 1
ATOM 714 N N . SER A 1 87 ? 9.642 -1.139 -25.929 1.00 68.19 87 SER A N 1
ATOM 715 C CA . SER A 1 87 ? 8.858 -2.070 -26.756 1.00 68.19 87 SER A CA 1
ATOM 716 C C . SER A 1 87 ? 8.371 -1.451 -28.070 1.00 68.19 87 SER A C 1
ATOM 718 O O . SER A 1 87 ? 8.320 -2.149 -29.076 1.00 68.19 87 SER A O 1
ATOM 720 N N . SER A 1 88 ? 8.103 -0.142 -28.098 1.00 60.00 88 SER A N 1
ATOM 721 C CA . SER A 1 88 ? 7.708 0.576 -29.322 1.00 60.00 88 SER A CA 1
ATOM 722 C C . SER A 1 88 ? 8.889 0.892 -30.252 1.00 60.00 88 SER A C 1
ATOM 724 O O . SER A 1 88 ? 8.704 1.070 -31.452 1.00 60.00 88 SER A O 1
ATOM 726 N N . LYS A 1 89 ? 10.114 0.982 -29.711 1.00 55.28 89 LYS A N 1
ATOM 727 C CA . LYS A 1 89 ? 11.348 1.247 -30.482 1.00 55.28 89 LYS A CA 1
ATOM 728 C C . LYS A 1 89 ? 12.030 -0.021 -30.999 1.00 55.28 89 LYS A C 1
ATOM 730 O O . LYS A 1 89 ? 12.956 0.077 -31.802 1.00 55.28 89 LYS A O 1
ATOM 735 N N . SER A 1 90 ? 11.614 -1.194 -30.534 1.00 48.28 90 SER A N 1
ATOM 736 C CA . SER A 1 90 ? 11.988 -2.469 -31.133 1.00 48.28 90 SER A CA 1
ATOM 737 C C . SER A 1 90 ? 10.979 -2.820 -32.222 1.00 48.28 90 SER A C 1
ATOM 739 O O . SER A 1 90 ? 9.840 -3.156 -31.906 1.00 48.28 90 SER A O 1
ATOM 741 N N . GLU A 1 91 ? 11.394 -2.791 -33.492 1.00 39.34 91 GLU A N 1
ATOM 742 C CA . GLU A 1 91 ? 10.720 -3.589 -34.526 1.00 39.34 91 GLU A CA 1
ATOM 743 C C . GLU A 1 91 ? 10.499 -5.020 -33.998 1.00 39.34 91 GLU A C 1
ATOM 745 O O . GLU A 1 91 ? 11.351 -5.531 -33.255 1.00 39.34 91 GLU A O 1
ATOM 750 N N . PRO A 1 92 ? 9.396 -5.695 -34.366 1.00 41.62 92 PRO A N 1
ATOM 751 C CA . PRO A 1 92 ? 9.112 -7.041 -33.900 1.00 41.62 92 PRO A CA 1
ATOM 752 C C . PRO A 1 92 ? 10.059 -8.028 -34.592 1.00 41.62 92 PRO A C 1
ATOM 754 O O . PRO A 1 92 ? 9.687 -8.715 -35.541 1.00 41.62 92 PRO A O 1
ATOM 757 N N . GLN A 1 93 ? 11.300 -8.135 -34.118 1.00 38.44 93 GLN A N 1
ATOM 758 C CA . GLN A 1 93 ? 12.138 -9.276 -34.456 1.00 38.44 93 GLN A CA 1
ATOM 759 C C . GLN A 1 93 ? 11.724 -10.460 -33.589 1.00 38.44 93 GLN A C 1
ATOM 761 O O . GLN A 1 93 ? 12.048 -10.576 -32.406 1.00 38.44 93 GLN A O 1
ATOM 766 N N . GLN A 1 94 ? 10.936 -11.310 -34.242 1.00 46.88 94 GLN A N 1
ATOM 767 C CA . GLN A 1 94 ? 10.567 -12.656 -33.851 1.00 46.88 94 GLN A CA 1
ATOM 768 C C . GLN A 1 94 ? 11.716 -13.445 -33.206 1.00 46.88 94 GLN A C 1
ATOM 770 O O . GLN A 1 94 ? 12.885 -13.311 -33.558 1.00 46.88 94 GLN A O 1
ATOM 775 N N . ASN A 1 95 ? 11.299 -14.400 -32.373 1.00 41.59 95 ASN A N 1
ATOM 776 C CA . ASN A 1 95 ? 12.044 -15.581 -31.954 1.00 41.59 95 ASN A CA 1
ATOM 777 C C . ASN A 1 95 ? 13.268 -15.350 -31.063 1.00 41.59 95 ASN A C 1
ATOM 779 O O . ASN A 1 95 ? 14.406 -15.271 -31.510 1.00 41.59 95 ASN A O 1
ATOM 783 N N . ASN A 1 96 ? 13.045 -15.506 -29.757 1.00 36.88 96 ASN A N 1
ATOM 784 C CA . ASN A 1 96 ? 13.725 -16.593 -29.059 1.00 36.88 96 ASN A CA 1
ATOM 785 C C . ASN A 1 96 ? 12.945 -17.018 -27.812 1.00 36.88 96 ASN A C 1
ATOM 787 O O . ASN A 1 96 ? 12.973 -16.354 -26.777 1.00 36.88 96 ASN A O 1
ATOM 791 N N . LYS A 1 97 ? 12.315 -18.196 -27.897 1.00 44.78 97 LYS A N 1
ATOM 792 C CA . LYS A 1 97 ? 12.084 -19.064 -26.738 1.00 44.78 97 LYS A CA 1
ATOM 793 C C . LYS A 1 97 ? 13.458 -19.412 -26.149 1.00 44.78 97 LYS A C 1
ATOM 795 O O . LYS A 1 97 ? 14.045 -20.428 -26.499 1.00 44.78 97 LYS A O 1
ATOM 800 N N . ARG A 1 98 ? 14.011 -18.558 -25.288 1.00 39.62 98 ARG A N 1
ATOM 801 C CA . ARG A 1 98 ? 15.160 -18.909 -24.447 1.00 39.62 98 ARG A CA 1
ATOM 802 C C . ARG A 1 98 ? 14.701 -18.931 -23.001 1.00 39.62 98 ARG A C 1
ATOM 804 O O . ARG A 1 98 ? 14.530 -17.896 -22.372 1.00 39.62 98 ARG A O 1
ATOM 811 N N . THR A 1 99 ? 14.445 -20.160 -22.559 1.00 40.53 99 THR A N 1
ATOM 812 C CA . THR A 1 99 ? 14.520 -20.665 -21.185 1.00 40.53 99 THR A CA 1
ATOM 813 C C . THR A 1 99 ? 14.889 -19.613 -20.145 1.00 40.53 99 THR A C 1
ATOM 815 O O . THR A 1 99 ? 16.034 -19.164 -20.064 1.00 40.53 99 THR A O 1
ATOM 818 N N . PHE A 1 100 ? 13.892 -19.288 -19.328 1.00 39.16 100 PHE A N 1
ATOM 819 C CA . PHE A 1 100 ? 13.984 -18.572 -18.067 1.00 39.16 100 PHE A CA 1
ATOM 820 C C . PHE A 1 100 ? 14.932 -19.323 -17.119 1.00 39.16 100 PHE A C 1
ATOM 822 O O . PHE A 1 100 ? 14.509 -20.138 -16.304 1.00 39.16 100 PHE A O 1
ATOM 829 N N . ASN A 1 101 ? 16.237 -19.091 -17.250 1.00 35.31 101 ASN A N 1
ATOM 830 C CA . ASN A 1 101 ? 17.183 -19.461 -16.210 1.00 35.31 101 ASN A CA 1
ATOM 831 C C . ASN A 1 101 ? 17.142 -18.348 -15.170 1.00 35.31 101 ASN A C 1
ATOM 833 O O . ASN A 1 101 ? 17.674 -17.262 -15.393 1.00 35.31 101 ASN A O 1
ATOM 837 N N . GLN A 1 102 ? 16.453 -18.636 -14.062 1.00 38.00 102 GLN A N 1
ATOM 838 C CA . GLN A 1 102 ? 16.408 -17.826 -12.849 1.00 38.00 102 GLN A CA 1
ATOM 839 C C . GLN A 1 102 ? 17.823 -17.350 -12.493 1.00 38.00 102 GLN A C 1
ATOM 841 O O . GLN A 1 102 ? 18.633 -18.101 -11.945 1.00 38.00 102 GLN A O 1
ATOM 846 N N . SER A 1 103 ? 18.129 -16.099 -12.841 1.00 37.25 103 SER A N 1
ATOM 847 C CA . SER A 1 103 ? 19.396 -15.470 -12.503 1.00 37.25 103 SER A CA 1
ATOM 848 C C . SER A 1 103 ? 19.478 -15.290 -10.988 1.00 37.25 103 SER A C 1
ATOM 850 O O . SER A 1 103 ? 18.495 -15.006 -10.300 1.00 37.25 103 SER A O 1
ATOM 852 N N . SER A 1 104 ? 20.689 -15.492 -10.485 1.00 43.91 104 SER A N 1
ATOM 853 C CA . SER A 1 104 ? 21.130 -15.625 -9.093 1.00 43.91 104 SER A CA 1
ATOM 854 C C . SER A 1 104 ? 20.589 -14.574 -8.099 1.00 43.91 104 SER A C 1
ATOM 856 O O . SER A 1 104 ? 20.590 -14.805 -6.887 1.00 43.91 104 SER A O 1
ATOM 858 N N . SER A 1 105 ? 20.054 -13.451 -8.582 1.00 42.91 105 SER A N 1
ATOM 859 C CA . SER A 1 105 ? 19.455 -12.376 -7.781 1.00 42.91 105 SER A CA 1
ATOM 860 C C . SER A 1 105 ? 18.261 -12.839 -6.929 1.00 42.91 105 SER A C 1
ATOM 862 O O . SER A 1 105 ? 18.141 -12.429 -5.775 1.00 42.91 105 SER A O 1
ATOM 864 N N . MET A 1 106 ? 17.450 -13.789 -7.415 1.00 41.06 106 MET A N 1
ATOM 865 C CA . MET A 1 106 ? 16.316 -14.352 -6.654 1.00 41.06 106 MET A CA 1
ATOM 866 C C . MET A 1 106 ? 16.733 -15.338 -5.547 1.00 41.06 106 MET A C 1
ATOM 868 O O . MET A 1 106 ? 15.955 -15.609 -4.632 1.00 41.06 106 MET A O 1
ATOM 872 N N . LYS A 1 107 ? 17.966 -15.873 -5.573 1.00 43.16 107 LYS A N 1
ATOM 873 C CA . LYS A 1 107 ? 18.474 -16.730 -4.482 1.00 43.16 107 LYS A CA 1
ATOM 874 C C . LYS A 1 107 ? 18.894 -15.922 -3.253 1.00 43.16 107 LYS A C 1
ATOM 876 O O . LYS A 1 107 ? 18.812 -16.447 -2.146 1.00 43.16 107 LYS A O 1
ATOM 881 N N . LYS A 1 108 ? 19.284 -14.651 -3.410 1.00 42.00 108 LYS A N 1
ATOM 882 C CA . LYS A 1 108 ? 19.626 -13.785 -2.267 1.00 42.00 10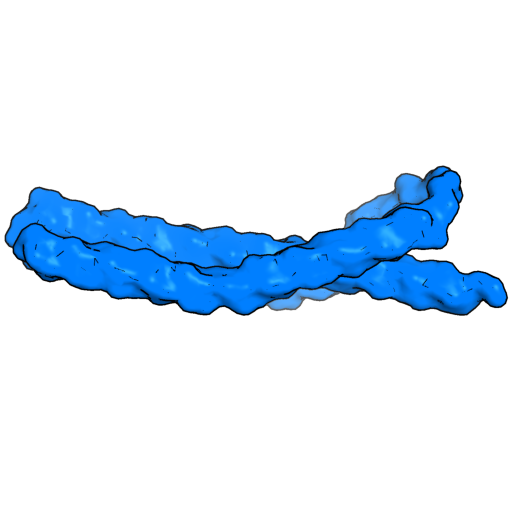8 LYS A CA 1
ATOM 883 C C . LYS A 1 108 ? 18.397 -13.276 -1.508 1.00 42.00 108 LYS A C 1
ATOM 885 O O . 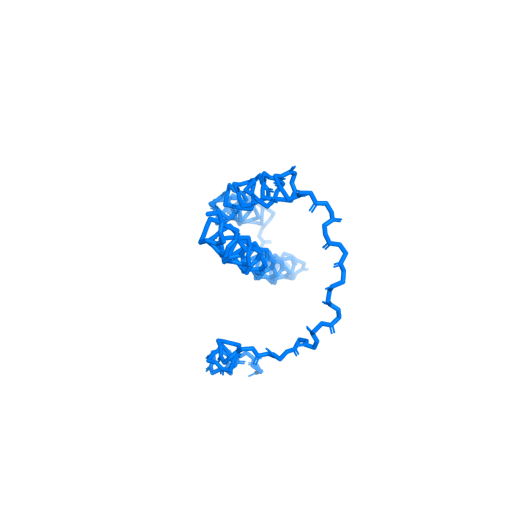LYS A 1 108 ? 18.492 -13.084 -0.301 1.00 42.00 108 LYS A O 1
ATOM 890 N N . LEU A 1 109 ? 17.238 -13.157 -2.160 1.00 42.56 109 LEU A N 1
ATOM 891 C CA . LEU A 1 109 ? 15.999 -12.710 -1.506 1.00 42.56 109 LEU A CA 1
ATOM 892 C C . LEU A 1 109 ? 15.294 -13.796 -0.677 1.00 42.56 109 LEU A C 1
ATOM 894 O O . LEU A 1 109 ? 14.614 -13.463 0.289 1.00 42.56 109 LEU A O 1
ATOM 898 N N . ARG A 1 110 ? 15.538 -15.091 -0.935 1.00 45.22 110 ARG A N 1
ATOM 899 C CA . ARG A 1 110 ? 15.047 -16.167 -0.046 1.00 45.22 110 ARG A CA 1
ATOM 900 C C . ARG A 1 110 ? 15.697 -16.160 1.341 1.00 45.22 110 ARG A C 1
ATOM 902 O O . ARG A 1 110 ? 15.136 -16.738 2.263 1.00 45.22 110 ARG A O 1
ATOM 909 N N . LYS A 1 111 ? 16.841 -15.486 1.519 1.00 42.16 111 LYS A N 1
ATOM 910 C CA . LYS A 1 111 ? 17.468 -15.329 2.843 1.00 42.16 111 LYS A CA 1
ATOM 911 C C . LYS A 1 111 ? 16.740 -14.330 3.751 1.00 42.16 111 LYS A C 1
ATOM 913 O O . LYS A 1 111 ? 16.990 -14.350 4.946 1.00 42.16 111 LYS A O 1
ATOM 918 N N . TYR A 1 112 ? 15.828 -13.518 3.210 1.00 40.47 112 TYR A N 1
ATOM 919 C CA . TYR A 1 112 ? 15.034 -12.550 3.979 1.00 40.47 112 TYR A C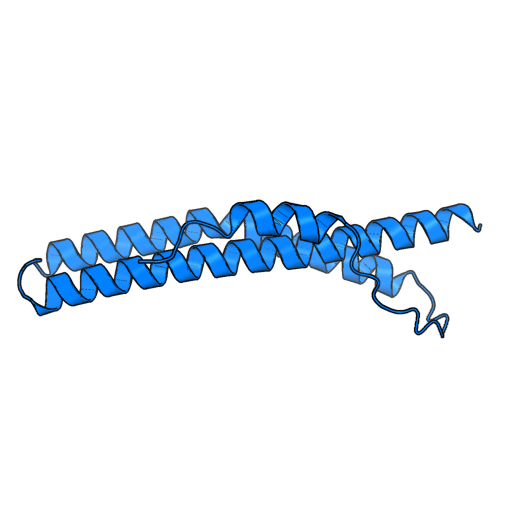A 1
ATOM 920 C C . TYR A 1 112 ? 13.565 -12.964 4.171 1.00 40.47 112 TYR A C 1
ATOM 922 O O . TYR A 1 112 ? 12.798 -12.213 4.760 1.00 40.47 112 TYR A O 1
ATOM 930 N N . GLN A 1 113 ? 13.164 -14.160 3.718 1.00 41.72 113 GLN A N 1
ATOM 931 C CA . GLN A 1 113 ? 11.804 -14.689 3.921 1.00 41.72 113 GLN A CA 1
ATOM 932 C C . GLN A 1 113 ? 11.662 -15.623 5.132 1.00 41.72 113 GLN A C 1
ATOM 934 O O . GLN A 1 113 ? 10.591 -16.181 5.349 1.00 41.72 113 GLN A O 1
ATOM 939 N N . VAL A 1 114 ? 12.696 -15.777 5.960 1.00 44.47 114 VAL A N 1
ATOM 940 C CA . VAL A 1 114 ? 12.576 -16.491 7.237 1.00 44.47 114 VAL A CA 1
ATOM 941 C C . VAL A 1 114 ? 12.460 -15.452 8.341 1.00 44.47 114 VAL A C 1
ATOM 943 O O . VAL A 1 114 ? 13.486 -14.951 8.780 1.00 44.47 114 VAL A O 1
ATOM 946 N N . CYS A 1 115 ? 11.225 -15.073 8.689 1.00 37.19 115 CYS A N 1
ATOM 947 C CA . CYS A 1 115 ? 10.798 -14.595 10.020 1.00 37.19 115 CYS A CA 1
ATOM 948 C C . CYS A 1 115 ? 9.335 -14.096 10.019 1.00 37.19 115 CYS A C 1
ATOM 950 O O . CYS A 1 115 ? 9.036 -13.068 10.613 1.00 37.19 115 CYS A O 1
ATOM 952 N N . ILE A 1 116 ? 8.404 -14.802 9.366 1.00 37.81 116 ILE A N 1
ATOM 953 C CA . ILE A 1 116 ? 6.981 -14.723 9.743 1.00 37.81 116 ILE A CA 1
ATOM 954 C C . ILE A 1 116 ? 6.409 -16.141 9.673 1.00 37.81 116 ILE A C 1
ATOM 956 O O . ILE A 1 116 ? 5.783 -16.541 8.697 1.00 37.81 116 ILE A O 1
ATOM 960 N N . ALA A 1 117 ? 6.709 -16.929 10.699 1.00 36.44 117 ALA A N 1
ATOM 961 C CA . ALA A 1 117 ? 5.935 -18.103 11.060 1.00 36.44 117 ALA A CA 1
ATOM 962 C C . ALA A 1 117 ? 5.813 -18.100 12.586 1.00 36.44 117 ALA A C 1
ATOM 964 O O . ALA A 1 117 ? 6.835 -17.965 13.261 1.00 36.44 117 ALA A O 1
ATOM 965 N N . TYR A 1 118 ? 4.570 -18.290 13.039 1.00 36.38 118 TYR A N 1
ATOM 966 C CA . TYR A 1 118 ? 4.043 -18.293 14.411 1.00 36.38 118 TYR A CA 1
ATOM 967 C C . TYR A 1 118 ? 3.648 -16.929 14.980 1.00 36.38 118 TYR A C 1
ATOM 969 O O . TYR A 1 118 ? 4.530 -16.130 15.357 1.00 36.38 118 TYR A O 1
#